Protein AF-A0A9D9AN41-F1 (afdb_monomer)

Sequence (94 aa):
MRDLKDARDEAFRANAAKTSFLAQMSHEIRTPLNGVIGMATGLGSTKLDDEQRKMVTTLQSSGELLLTVVNDILDISKVEAGEVKLEQADISLE

pLDDT: mean 90.95, std 7.22, range [62.59, 98.5]

Secondary structure (DSSP, 8-state):
-HHHHHHHHHHHHHHHHHHHHHHHHHHHHHHHHHHHHHHHHHHHTS---HHHHHHHHHHHHHHHHHHHHHHHHHHHHHHHTT-PPPPP------

Foldseek 3Di:
DVVVVVVVVVVLVVLVVVLVVLVVVLVVVLVVLVVQLVVLVVQCPDDDDPVSNVVSVVSNVVSVVVNVVSVVVNVVSCVVNVNDDDDDDDDDDD

Structure (mmCIF, N/CA/C/O backbone):
data_AF-A0A9D9AN41-F1
#
_entry.id   AF-A0A9D9AN41-F1
#
loop_
_atom_site.group_PDB
_atom_site.id
_atom_site.type_symbol
_atom_site.label_atom_id
_atom_site.label_alt_id
_atom_site.label_comp_id
_atom_site.label_asym_id
_atom_site.label_entity_id
_atom_site.label_seq_id
_atom_site.pdbx_PDB_ins_code
_atom_site.Cartn_x
_atom_site.Cartn_y
_atom_site.Cartn_z
_atom_site.occupancy
_atom_site.B_iso_or_equiv
_atom_site.auth_seq_id
_atom_site.auth_comp_id
_atom_site.auth_asym_id
_atom_site.auth_atom_id
_atom_site.pdbx_PDB_model_num
ATOM 1 N N . MET A 1 1 ? 26.260 7.486 -35.141 1.00 62.59 1 MET A N 1
ATOM 2 C CA . MET A 1 1 ? 25.108 6.546 -35.135 1.00 62.59 1 MET A CA 1
ATOM 3 C C . MET A 1 1 ? 25.315 5.362 -34.195 1.00 62.59 1 MET A C 1
ATOM 5 O O . MET A 1 1 ? 24.368 5.030 -33.500 1.00 62.59 1 MET A O 1
ATOM 9 N N . ARG A 1 2 ? 26.505 4.741 -34.150 1.00 64.94 2 ARG A N 1
ATOM 10 C CA . ARG A 1 2 ? 26.808 3.616 -33.244 1.00 64.94 2 ARG A CA 1
ATOM 11 C C . ARG A 1 2 ? 26.698 4.026 -31.763 1.00 64.94 2 ARG A C 1
ATOM 13 O O . ARG A 1 2 ? 25.895 3.448 -31.050 1.00 64.94 2 ARG A O 1
ATOM 20 N N . ASP A 1 3 ? 27.285 5.168 -31.405 1.00 82.69 3 ASP A N 1
ATOM 21 C CA . ASP A 1 3 ? 27.233 5.717 -30.037 1.00 82.69 3 ASP A CA 1
ATOM 22 C C . ASP A 1 3 ? 25.816 6.059 -29.541 1.00 82.69 3 ASP A C 1
ATOM 24 O O . ASP A 1 3 ? 25.497 5.853 -28.378 1.00 82.69 3 ASP A O 1
ATOM 28 N N . LEU A 1 4 ? 24.932 6.544 -30.424 1.00 83.19 4 LEU A N 1
ATOM 29 C CA . LEU A 1 4 ? 23.532 6.838 -30.077 1.00 83.19 4 LEU A CA 1
ATOM 30 C C . LEU A 1 4 ? 22.725 5.562 -29.822 1.00 83.19 4 LEU A C 1
ATOM 32 O O . LEU A 1 4 ? 21.838 5.553 -28.974 1.00 83.19 4 LEU A O 1
ATOM 36 N N . LYS A 1 5 ? 23.017 4.492 -30.569 1.00 86.94 5 LYS A N 1
ATOM 37 C CA . LYS A 1 5 ? 22.367 3.196 -30.383 1.00 86.94 5 LYS A CA 1
ATOM 38 C C . LYS A 1 5 ? 22.844 2.538 -29.091 1.00 86.94 5 LYS A C 1
ATOM 40 O O . LYS A 1 5 ? 22.011 2.060 -28.331 1.00 86.94 5 LYS A O 1
ATOM 45 N N . ASP A 1 6 ? 24.145 2.585 -28.829 1.00 89.25 6 ASP A N 1
ATOM 46 C CA . ASP A 1 6 ? 24.737 2.022 -27.617 1.00 89.25 6 ASP A CA 1
ATOM 47 C C . ASP A 1 6 ? 24.258 2.786 -26.368 1.00 89.25 6 ASP A C 1
ATOM 49 O O . ASP A 1 6 ? 23.815 2.166 -25.404 1.00 89.25 6 ASP A O 1
ATOM 53 N N . ALA A 1 7 ? 24.208 4.125 -26.416 1.00 89.44 7 ALA A N 1
ATOM 54 C CA . ALA A 1 7 ? 23.652 4.946 -25.335 1.00 89.44 7 ALA A CA 1
ATOM 55 C C . ALA A 1 7 ? 22.157 4.679 -25.087 1.00 89.44 7 ALA A C 1
ATOM 57 O O . ALA A 1 7 ? 21.705 4.642 -23.943 1.00 89.44 7 ALA A O 1
ATOM 58 N N . ARG A 1 8 ? 21.380 4.468 -26.156 1.00 87.88 8 ARG A N 1
ATOM 59 C CA . ARG A 1 8 ? 19.966 4.092 -26.062 1.00 87.88 8 ARG A CA 1
ATOM 60 C C . ARG A 1 8 ? 19.795 2.713 -25.421 1.00 87.88 8 ARG A C 1
ATOM 62 O O . ARG A 1 8 ? 18.943 2.550 -24.554 1.00 87.88 8 ARG A O 1
ATOM 69 N N . ASP A 1 9 ? 20.568 1.724 -25.860 1.00 86.69 9 ASP A N 1
ATOM 70 C CA . ASP A 1 9 ? 20.460 0.346 -25.371 1.00 86.69 9 ASP A CA 1
ATOM 71 C C . ASP A 1 9 ? 20.878 0.245 -23.893 1.00 86.69 9 ASP A C 1
ATOM 73 O O . ASP A 1 9 ? 20.236 -0.472 -23.123 1.00 86.69 9 ASP A O 1
ATOM 77 N N . GLU A 1 10 ? 21.879 1.022 -23.472 1.00 89.00 10 GLU A N 1
ATOM 78 C CA . GLU A 1 10 ? 22.257 1.180 -22.063 1.00 89.00 10 GLU A CA 1
ATOM 79 C C . GLU A 1 10 ? 21.118 1.803 -21.239 1.00 89.00 10 GLU A C 1
ATOM 81 O O . GLU A 1 10 ? 20.741 1.270 -20.193 1.00 89.00 10 GLU A O 1
ATOM 86 N N . ALA A 1 11 ? 20.501 2.879 -21.741 1.00 86.88 11 ALA A N 1
ATOM 87 C CA . ALA A 1 11 ? 19.374 3.526 -21.074 1.00 86.88 11 ALA A CA 1
ATOM 88 C C . ALA A 1 11 ? 18.180 2.573 -20.885 1.00 86.88 11 ALA A C 1
ATOM 90 O O . ALA A 1 11 ? 17.588 2.537 -19.806 1.00 86.88 11 ALA A O 1
ATOM 91 N N . PHE A 1 12 ? 17.855 1.749 -21.889 1.00 85.69 12 PHE A N 1
ATOM 92 C CA . PHE A 1 12 ? 16.793 0.744 -21.767 1.00 85.69 12 PHE A CA 1
ATOM 93 C C . PHE A 1 12 ? 17.104 -0.317 -20.708 1.00 85.69 12 PHE A C 1
ATOM 95 O O . PHE A 1 12 ? 16.225 -0.669 -19.921 1.00 85.69 12 PHE A O 1
ATOM 102 N N . ARG A 1 13 ? 18.347 -0.812 -20.653 1.00 86.62 13 ARG A N 1
ATOM 103 C CA . ARG A 1 13 ? 18.767 -1.797 -19.643 1.00 86.62 13 ARG A CA 1
ATOM 104 C C . ARG A 1 13 ? 18.697 -1.229 -18.233 1.00 86.62 13 ARG A C 1
ATOM 106 O O . ARG A 1 13 ? 18.179 -1.895 -17.338 1.00 86.62 13 ARG A O 1
ATOM 113 N N . ALA A 1 14 ? 19.180 -0.003 -18.046 1.00 87.94 14 ALA A N 1
ATOM 114 C CA . ALA A 1 14 ? 19.120 0.682 -16.762 1.00 87.94 14 ALA A CA 1
ATOM 115 C C . ALA A 1 14 ? 17.668 0.868 -16.293 1.00 87.94 14 ALA A C 1
ATOM 117 O O . ALA A 1 14 ? 17.358 0.621 -15.128 1.00 87.94 14 ALA A O 1
ATOM 118 N N . ASN A 1 15 ? 16.768 1.239 -17.207 1.00 86.88 15 ASN A N 1
ATOM 119 C CA . ASN A 1 15 ? 15.361 1.443 -16.882 1.00 86.88 15 ASN A CA 1
ATOM 120 C C . ASN A 1 15 ? 14.654 0.124 -16.521 1.00 86.88 15 ASN A C 1
ATOM 122 O O . ASN A 1 15 ? 13.970 0.049 -15.506 1.00 86.88 15 ASN A O 1
ATOM 126 N N . ALA A 1 16 ? 14.906 -0.952 -17.273 1.00 86.56 16 ALA A N 1
ATOM 127 C CA . ALA A 1 16 ? 14.378 -2.279 -16.950 1.00 86.56 16 ALA A CA 1
ATOM 128 C C . ALA A 1 16 ? 14.863 -2.782 -15.575 1.00 86.56 16 ALA A C 1
ATOM 130 O O . ALA A 1 16 ? 14.080 -3.310 -14.785 1.00 86.56 16 ALA A O 1
ATOM 131 N N . ALA A 1 17 ? 16.145 -2.573 -15.252 1.00 88.62 17 ALA A N 1
ATOM 132 C CA . ALA A 1 17 ? 16.696 -2.928 -13.945 1.00 88.62 17 ALA A CA 1
ATOM 133 C C . ALA A 1 17 ? 16.049 -2.118 -12.806 1.00 88.62 17 ALA A C 1
ATOM 135 O O . ALA A 1 17 ? 15.694 -2.690 -11.774 1.00 88.62 17 ALA A O 1
ATOM 136 N N . LYS A 1 18 ? 15.839 -0.808 -13.008 1.00 90.38 18 LYS A N 1
ATOM 137 C CA . LYS A 1 18 ? 15.125 0.068 -12.066 1.00 90.38 18 LYS A CA 1
ATOM 138 C C . LYS A 1 18 ? 13.702 -0.436 -11.813 1.00 90.38 18 LYS A C 1
ATOM 140 O O . LYS A 1 18 ? 13.314 -0.585 -10.656 1.00 90.38 18 LYS A O 1
ATOM 145 N N . THR A 1 19 ? 12.945 -0.735 -12.866 1.00 90.25 19 THR A N 1
ATOM 146 C CA . THR A 1 19 ? 11.558 -1.205 -12.745 1.00 90.25 19 THR A CA 1
ATOM 147 C C . THR A 1 19 ? 11.476 -2.553 -12.041 1.00 90.25 19 THR A C 1
ATOM 149 O O . THR A 1 19 ? 10.681 -2.704 -11.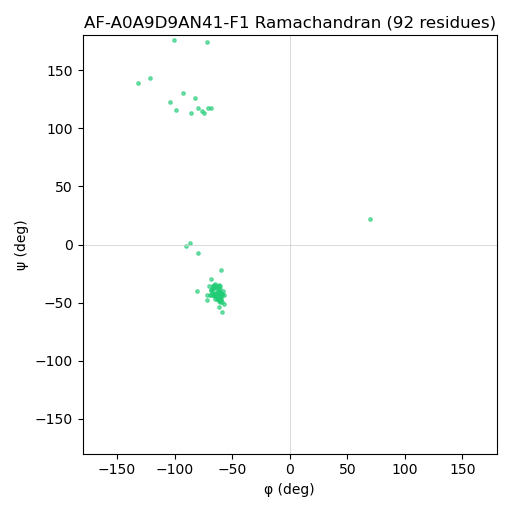114 1.00 90.25 19 THR A O 1
ATOM 152 N N . SER A 1 20 ? 12.353 -3.503 -12.382 1.00 89.88 20 SER A N 1
ATOM 153 C CA . SER A 1 20 ? 12.419 -4.798 -11.693 1.00 89.88 20 SER A CA 1
ATOM 154 C C . SER A 1 20 ? 12.744 -4.645 -10.205 1.00 89.88 20 SER A C 1
ATOM 156 O O . SER A 1 20 ? 12.140 -5.319 -9.369 1.00 89.88 20 SER A O 1
ATOM 158 N N . PHE A 1 21 ? 13.681 -3.760 -9.861 1.00 92.19 21 PHE A N 1
ATOM 159 C CA . PHE A 1 21 ? 14.040 -3.486 -8.472 1.00 92.19 21 PHE A CA 1
ATOM 160 C C . PHE A 1 21 ? 12.865 -2.884 -7.690 1.00 92.19 21 PHE A C 1
ATOM 162 O O . PHE A 1 21 ? 12.545 -3.344 -6.595 1.00 92.19 21 PHE A O 1
ATOM 169 N N . LEU A 1 22 ? 12.185 -1.888 -8.264 1.00 93.44 22 LEU A N 1
ATOM 170 C CA . LEU A 1 22 ? 11.039 -1.238 -7.627 1.00 93.44 22 LEU A CA 1
ATOM 171 C C . LEU A 1 22 ? 9.843 -2.184 -7.482 1.00 93.44 22 LEU A C 1
ATOM 173 O O . LEU A 1 22 ? 9.163 -2.144 -6.458 1.00 93.44 22 LEU A O 1
ATOM 177 N N . ALA A 1 23 ? 9.623 -3.082 -8.444 1.00 91.56 23 ALA A N 1
ATOM 178 C CA . ALA A 1 23 ? 8.618 -4.135 -8.333 1.00 91.56 23 ALA A CA 1
ATOM 179 C C . ALA A 1 23 ? 8.909 -5.072 -7.153 1.00 91.56 23 ALA A C 1
ATOM 181 O O . ALA A 1 23 ? 8.022 -5.316 -6.333 1.00 91.56 23 ALA A O 1
ATOM 182 N N . GLN A 1 24 ? 10.151 -5.547 -7.022 1.00 93.12 24 GLN A N 1
ATOM 183 C CA . GLN A 1 24 ? 10.546 -6.403 -5.904 1.00 93.12 24 GLN A CA 1
ATOM 184 C C . GLN A 1 24 ? 10.375 -5.688 -4.558 1.00 93.12 24 GLN A C 1
ATOM 186 O O . GLN A 1 24 ? 9.729 -6.221 -3.656 1.00 93.12 24 GLN A O 1
ATOM 191 N N . MET A 1 25 ? 10.876 -4.458 -4.444 1.00 93.94 25 MET A N 1
ATOM 192 C CA . MET A 1 25 ? 10.740 -3.661 -3.224 1.00 93.94 25 MET A CA 1
ATOM 193 C C . MET A 1 25 ? 9.274 -3.400 -2.868 1.00 93.94 25 MET A C 1
ATOM 195 O O . MET A 1 25 ? 8.891 -3.525 -1.708 1.00 93.94 25 MET A O 1
ATOM 199 N N . SER A 1 26 ? 8.425 -3.098 -3.855 1.00 94.44 26 SER A N 1
ATOM 200 C CA . SER A 1 26 ? 6.985 -2.915 -3.644 1.00 94.44 26 SER A CA 1
ATOM 201 C C . SER A 1 26 ? 6.339 -4.170 -3.043 1.00 94.44 26 SER A C 1
ATOM 203 O O . SER A 1 26 ? 5.586 -4.072 -2.073 1.00 94.44 26 SER A O 1
ATOM 205 N N . HIS A 1 27 ? 6.681 -5.364 -3.541 1.00 95.06 27 HIS A N 1
ATOM 206 C CA . HIS A 1 27 ? 6.207 -6.630 -2.972 1.00 95.06 27 HIS A CA 1
ATOM 207 C C . HIS A 1 27 ? 6.693 -6.859 -1.532 1.00 95.06 27 HIS A C 1
ATOM 209 O O . HIS A 1 27 ? 5.903 -7.259 -0.666 1.00 95.06 27 HIS A O 1
ATOM 215 N N . GLU A 1 28 ? 7.970 -6.582 -1.267 1.00 96.69 28 GLU A N 1
ATOM 216 C CA . GLU A 1 28 ? 8.576 -6.734 0.059 1.00 96.69 28 GLU A CA 1
ATOM 217 C C . GLU A 1 28 ? 8.030 -5.725 1.078 1.00 96.69 28 GLU A C 1
ATOM 219 O O . GLU A 1 28 ? 7.930 -6.062 2.252 1.00 96.69 28 GLU A O 1
ATOM 224 N N . ILE A 1 29 ? 7.603 -4.532 0.646 1.00 94.25 29 ILE A N 1
ATOM 225 C CA . ILE A 1 29 ? 6.959 -3.518 1.499 1.00 94.25 29 ILE A CA 1
ATOM 226 C C . ILE A 1 29 ? 5.473 -3.829 1.719 1.00 94.25 29 ILE A C 1
ATOM 228 O O . ILE A 1 29 ? 4.961 -3.687 2.832 1.00 94.25 29 ILE A O 1
ATOM 232 N N . ARG A 1 30 ? 4.760 -4.284 0.682 1.00 95.06 30 ARG A N 1
ATOM 233 C CA . ARG A 1 30 ? 3.320 -4.581 0.762 1.00 95.06 30 ARG A CA 1
ATOM 234 C C . ARG A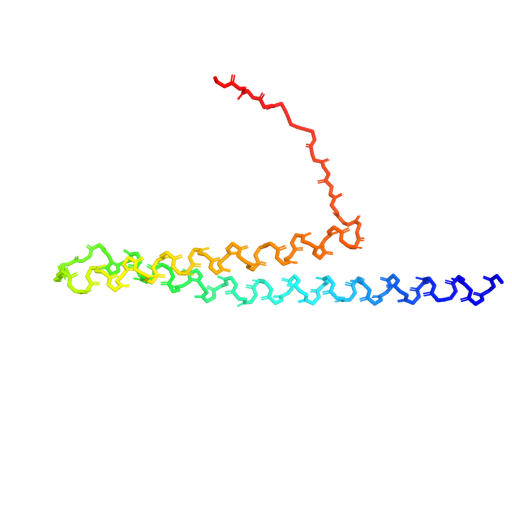 1 30 ? 3.015 -5.665 1.795 1.00 95.06 30 ARG A C 1
ATOM 236 O O . ARG A 1 30 ? 2.022 -5.564 2.509 1.00 95.06 30 ARG A O 1
ATOM 243 N N . THR A 1 31 ? 3.866 -6.685 1.896 1.00 96.25 31 THR A N 1
ATOM 244 C CA . THR A 1 31 ? 3.683 -7.810 2.829 1.00 96.25 31 THR A CA 1
ATOM 245 C C . THR A 1 31 ? 3.617 -7.371 4.305 1.00 96.25 31 THR A C 1
ATOM 247 O O . THR A 1 31 ? 2.590 -7.620 4.943 1.00 96.25 31 THR A O 1
ATOM 250 N N . PRO A 1 32 ? 4.633 -6.692 4.877 1.00 96.06 32 PRO A N 1
ATOM 251 C CA . PRO A 1 32 ? 4.570 -6.205 6.251 1.00 96.06 32 PRO A CA 1
ATOM 252 C C . PRO A 1 32 ? 3.496 -5.129 6.442 1.00 96.06 32 PRO A C 1
ATOM 254 O O . PRO A 1 32 ? 2.848 -5.111 7.487 1.00 96.06 32 PRO A O 1
ATOM 257 N N . LEU A 1 33 ? 3.247 -4.274 5.444 1.00 95.88 33 LEU A N 1
ATOM 258 C CA . LEU A 1 33 ? 2.237 -3.218 5.543 1.00 95.88 33 LEU A CA 1
ATOM 259 C C . LEU A 1 33 ? 0.811 -3.778 5.643 1.00 95.88 33 LEU A C 1
ATOM 261 O O . LEU A 1 33 ? 0.046 -3.364 6.513 1.00 95.88 33 LEU A O 1
ATOM 265 N N . ASN A 1 34 ? 0.486 -4.791 4.836 1.00 95.25 34 ASN A N 1
ATOM 266 C CA . ASN A 1 34 ? -0.768 -5.534 4.962 1.00 95.25 34 ASN A CA 1
ATOM 267 C C . ASN A 1 34 ? -0.890 -6.221 6.329 1.00 95.25 34 ASN A C 1
ATOM 269 O O . ASN A 1 34 ? -1.980 -6.271 6.895 1.00 95.25 34 ASN A O 1
ATOM 273 N N . GLY A 1 35 ? 0.222 -6.705 6.893 1.00 96.12 35 GLY A N 1
ATOM 274 C CA . GLY A 1 35 ? 0.262 -7.225 8.261 1.00 96.12 35 GLY A CA 1
ATOM 275 C C . GLY A 1 35 ? -0.108 -6.165 9.303 1.00 96.12 35 GLY A C 1
ATOM 276 O O . GLY A 1 35 ? -0.954 -6.415 10.160 1.00 96.12 35 GLY A O 1
ATOM 277 N N . VAL A 1 36 ? 0.468 -4.962 9.207 1.00 95.19 36 VAL A N 1
ATOM 278 C CA . VAL A 1 36 ? 0.160 -3.834 10.106 1.00 95.19 36 VAL A CA 1
ATOM 279 C C . VAL A 1 36 ? -1.306 -3.408 9.993 1.00 95.19 36 VAL A C 1
ATOM 281 O O . VAL A 1 36 ? -1.974 -3.270 11.017 1.00 95.19 36 VAL A O 1
ATOM 284 N N . ILE A 1 37 ? -1.834 -3.261 8.774 1.00 95.88 37 ILE A N 1
ATOM 285 C CA . ILE A 1 37 ? -3.244 -2.902 8.538 1.00 95.88 37 ILE A CA 1
ATOM 286 C C . ILE A 1 37 ? -4.180 -3.993 9.070 1.00 95.88 37 ILE A C 1
ATOM 288 O O . ILE A 1 37 ? -5.186 -3.689 9.715 1.00 95.88 37 ILE A O 1
ATOM 292 N N . GLY A 1 38 ? -3.837 -5.266 8.854 1.00 96.62 38 GLY A N 1
ATOM 293 C CA . GLY A 1 38 ? -4.586 -6.404 9.380 1.00 96.62 38 GLY A CA 1
ATOM 294 C C . GLY A 1 38 ? -4.631 -6.411 10.908 1.00 96.62 38 GLY A C 1
ATOM 295 O O . GLY A 1 38 ? -5.703 -6.562 11.492 1.00 96.62 38 GLY A O 1
ATOM 296 N N . MET A 1 39 ? -3.495 -6.162 11.569 1.00 97.19 39 MET A N 1
ATOM 297 C CA . MET A 1 39 ? -3.439 -6.034 13.029 1.00 97.19 39 MET A CA 1
ATOM 298 C C . MET A 1 39 ? -4.257 -4.843 13.533 1.00 97.19 39 MET A C 1
ATOM 300 O O . MET A 1 39 ? -5.031 -4.999 14.475 1.00 97.19 39 MET A O 1
ATOM 304 N N . ALA A 1 40 ? -4.141 -3.676 12.894 1.00 96.88 40 ALA A N 1
ATOM 305 C CA . ALA A 1 40 ? -4.923 -2.496 13.257 1.00 96.88 40 ALA A CA 1
ATOM 306 C C . ALA A 1 40 ? -6.434 -2.749 13.100 1.00 96.88 40 ALA A C 1
ATOM 308 O O . ALA A 1 40 ? -7.218 -2.397 13.978 1.00 96.88 40 ALA A O 1
ATOM 309 N N . THR A 1 41 ? -6.840 -3.452 12.041 1.00 96.38 41 THR A N 1
ATOM 310 C CA . THR A 1 41 ? -8.235 -3.864 11.810 1.00 96.38 41 THR A CA 1
ATOM 311 C C . THR A 1 41 ? -8.730 -4.853 12.866 1.00 96.38 41 THR A C 1
ATOM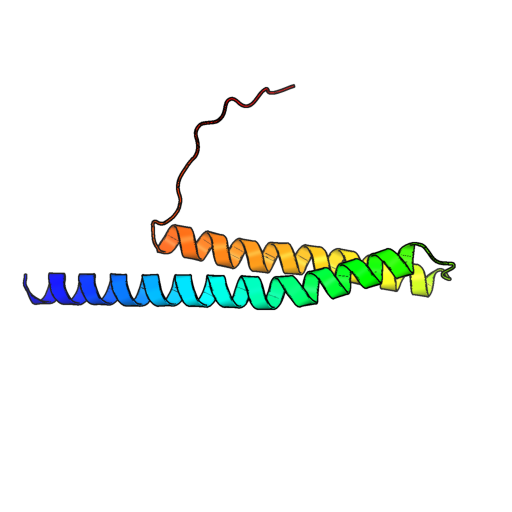 313 O O . THR A 1 41 ? -9.839 -4.707 13.389 1.00 96.38 41 THR A O 1
ATOM 316 N N . GLY A 1 42 ? -7.891 -5.821 13.246 1.00 97.50 42 GLY A N 1
ATOM 317 C CA . GLY A 1 42 ? -8.171 -6.741 14.347 1.00 97.50 42 GLY A CA 1
ATOM 318 C C . GLY A 1 42 ? -8.365 -6.006 15.675 1.00 97.50 42 GLY A C 1
ATOM 319 O O . GLY A 1 42 ? -9.364 -6.228 16.356 1.00 97.50 42 GLY A O 1
ATOM 320 N N . LEU A 1 43 ? -7.466 -5.074 16.007 1.00 97.50 43 LEU A N 1
ATOM 321 C CA . LEU A 1 43 ? -7.566 -4.236 17.207 1.00 97.50 43 LEU A CA 1
ATOM 322 C C . LEU A 1 43 ? -8.829 -3.371 17.198 1.00 97.50 43 LEU A C 1
ATOM 324 O O . LEU A 1 43 ? -9.517 -3.291 18.215 1.00 97.50 43 LEU A O 1
ATOM 328 N N . GLY A 1 44 ? -9.178 -2.785 16.050 1.00 97.00 44 GLY A N 1
ATOM 329 C CA . GLY A 1 44 ? -10.391 -1.980 15.871 1.00 97.00 44 GLY A CA 1
ATOM 330 C C . GLY A 1 44 ? -11.691 -2.739 16.151 1.00 97.00 44 GLY A C 1
ATOM 331 O O . GLY A 1 44 ? -12.697 -2.123 16.501 1.00 97.00 44 GLY A O 1
ATOM 332 N N . SER A 1 45 ? -11.652 -4.071 16.067 1.00 97.00 45 SER A N 1
ATOM 333 C CA . SE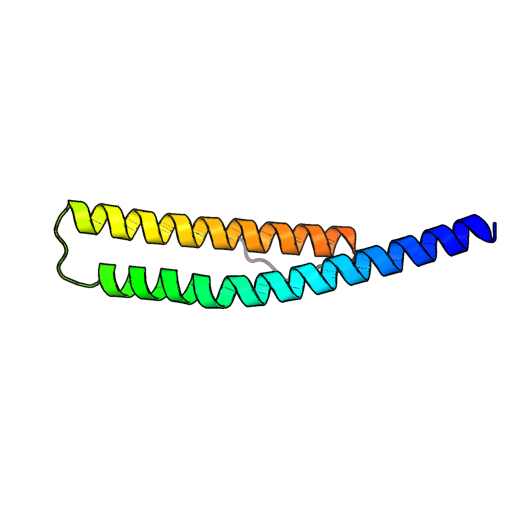R A 1 45 ? -12.778 -4.962 16.376 1.00 97.00 45 SER A CA 1
ATOM 334 C C . SER A 1 45 ? -12.877 -5.337 17.866 1.00 97.00 45 SER A C 1
ATOM 336 O O . SER A 1 45 ? -13.758 -6.104 18.253 1.00 97.00 45 SER A O 1
ATOM 338 N N . THR A 1 46 ? -11.986 -4.820 18.720 1.00 97.62 46 THR A N 1
ATOM 339 C CA . THR A 1 46 ? -11.970 -5.071 20.172 1.00 97.62 46 THR A CA 1
ATOM 340 C C . THR A 1 46 ? -12.588 -3.914 20.969 1.00 97.62 46 THR A C 1
ATOM 342 O O . THR A 1 46 ? -12.991 -2.886 20.420 1.00 97.62 46 THR A O 1
ATOM 345 N N . LYS A 1 47 ? -12.695 -4.073 22.295 1.00 98.19 47 LYS A N 1
ATOM 346 C CA . LYS A 1 47 ? -13.086 -2.971 23.183 1.00 98.19 47 LYS A CA 1
ATOM 347 C C . LYS A 1 47 ? -11.910 -2.009 23.331 1.00 98.19 47 LYS A C 1
ATOM 349 O O . LYS A 1 47 ? -10.907 -2.370 23.935 1.00 98.19 47 LYS A O 1
ATOM 354 N N . LEU A 1 48 ? -12.083 -0.801 22.807 1.00 98.19 48 LEU A N 1
ATOM 355 C CA . LEU A 1 48 ? -11.118 0.291 22.867 1.00 98.19 48 LEU A CA 1
ATOM 356 C C . LEU A 1 48 ? -11.758 1.495 23.554 1.00 98.19 48 LEU A C 1
ATOM 358 O O . LEU A 1 48 ? -12.945 1.765 23.326 1.00 98.19 48 LEU A O 1
ATOM 362 N N . ASP A 1 49 ? -10.971 2.218 24.343 1.00 98.50 49 ASP A N 1
ATOM 363 C CA . ASP A 1 49 ? -11.323 3.576 24.755 1.00 98.50 49 ASP A CA 1
ATOM 364 C C . ASP A 1 49 ? -11.206 4.569 23.578 1.00 98.50 49 ASP A C 1
ATOM 366 O O . ASP A 1 49 ? -10.804 4.214 22.463 1.00 98.50 49 ASP A O 1
ATOM 370 N N . ASP A 1 50 ? -11.616 5.818 23.802 1.00 98.19 50 ASP A N 1
ATOM 371 C CA . ASP A 1 50 ? -11.680 6.832 22.745 1.00 98.19 50 ASP A CA 1
ATOM 372 C C . ASP A 1 50 ? -10.297 7.203 22.187 1.00 98.19 50 ASP A C 1
ATOM 374 O O . ASP A 1 50 ? -10.154 7.454 20.985 1.00 98.19 50 ASP A O 1
ATOM 378 N N . GLU A 1 51 ? -9.263 7.204 23.030 1.00 98.31 51 GLU A N 1
ATOM 379 C CA . GLU A 1 51 ? -7.896 7.522 22.618 1.00 98.31 51 GLU A CA 1
ATOM 380 C C . GLU A 1 51 ? -7.314 6.384 21.773 1.00 98.31 51 GLU A C 1
ATOM 382 O O . GLU A 1 51 ? -6.838 6.608 20.656 1.00 98.31 51 GLU A O 1
ATOM 387 N N . GLN A 1 52 ? -7.460 5.145 22.243 1.00 98.50 52 GLN A N 1
ATOM 388 C CA . GLN A 1 52 ? -7.064 3.937 21.527 1.00 98.50 52 GLN A CA 1
ATOM 389 C C . GLN A 1 52 ? -7.777 3.818 20.179 1.00 98.50 52 GLN A C 1
ATOM 391 O O . GLN A 1 52 ? -7.147 3.494 19.169 1.00 98.50 52 GLN A O 1
ATOM 396 N N . ARG A 1 53 ? -9.080 4.121 20.125 1.00 98.19 53 ARG A N 1
A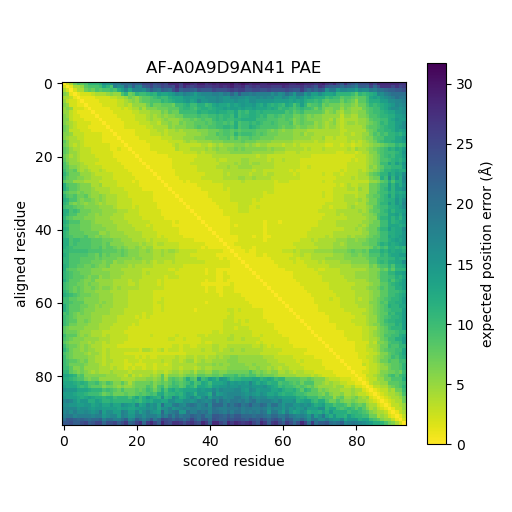TOM 397 C CA . ARG A 1 53 ? -9.846 4.120 18.873 1.00 98.19 53 ARG A CA 1
ATOM 398 C C . ARG A 1 53 ? -9.263 5.109 17.871 1.00 98.19 53 ARG A C 1
ATOM 400 O O . ARG A 1 53 ? -9.059 4.748 16.715 1.00 98.19 53 ARG A O 1
ATOM 407 N N . LYS A 1 54 ? -8.944 6.328 18.311 1.00 98.19 54 LYS A N 1
ATOM 408 C CA . LYS A 1 54 ? -8.328 7.350 17.455 1.00 98.19 54 LYS A CA 1
ATOM 409 C C . LYS A 1 54 ? -6.950 6.915 16.947 1.00 98.19 54 LYS A C 1
ATOM 411 O O . LYS A 1 54 ? -6.639 7.134 15.773 1.00 98.19 54 LYS A O 1
ATOM 416 N N . MET A 1 55 ? -6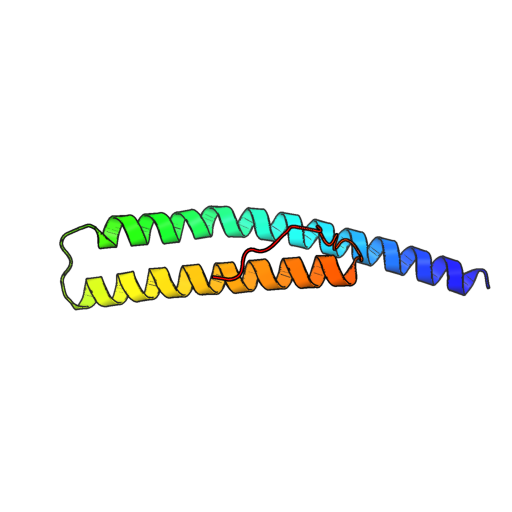.146 6.270 17.794 1.00 98.06 55 MET A N 1
ATOM 417 C CA . MET A 1 55 ? -4.853 5.703 17.394 1.00 98.06 55 MET A CA 1
ATOM 418 C C . MET A 1 55 ? -5.019 4.614 16.329 1.00 98.06 55 MET A C 1
ATOM 420 O O . MET A 1 55 ? -4.337 4.660 15.308 1.00 98.06 55 MET A O 1
ATOM 424 N N . VAL A 1 56 ? -5.953 3.677 16.522 1.00 98.00 56 VAL A N 1
ATOM 425 C CA . VAL A 1 56 ? -6.226 2.600 15.556 1.00 98.00 56 VAL A CA 1
ATOM 426 C C . VAL A 1 56 ? -6.710 3.157 14.218 1.00 98.00 56 VAL A C 1
ATOM 428 O O . VAL A 1 56 ? -6.159 2.786 13.185 1.00 98.00 56 VAL A O 1
ATOM 431 N N . THR A 1 57 ? -7.659 4.099 14.216 1.00 96.94 57 THR A N 1
ATOM 432 C CA . THR A 1 57 ? -8.116 4.752 12.977 1.00 96.94 57 THR A CA 1
ATOM 433 C C . THR A 1 57 ? -6.965 5.444 12.245 1.00 96.94 57 THR A C 1
ATOM 435 O O . THR A 1 57 ? -6.870 5.353 11.024 1.00 96.94 57 THR A O 1
ATOM 438 N N . THR A 1 58 ? -6.062 6.100 12.979 1.00 97.69 58 THR A N 1
ATOM 439 C CA . THR A 1 58 ? -4.891 6.770 12.390 1.00 97.69 58 THR A CA 1
ATOM 440 C C . THR A 1 58 ? -3.898 5.765 11.800 1.00 97.69 58 THR A C 1
ATOM 442 O O . THR A 1 58 ? -3.339 6.010 10.732 1.00 97.69 58 THR A O 1
ATOM 445 N N . LEU A 1 59 ? -3.681 4.623 12.462 1.00 96.38 59 LEU A N 1
ATOM 446 C CA . LEU A 1 59 ? -2.828 3.548 11.947 1.00 96.38 59 LEU A CA 1
ATOM 447 C C . LEU A 1 59 ? -3.388 2.950 10.653 1.00 96.38 59 LEU A C 1
ATOM 449 O O . LEU A 1 59 ? -2.628 2.744 9.709 1.00 96.38 59 LEU A O 1
ATOM 453 N N . GLN A 1 60 ? -4.699 2.702 10.599 1.00 95.81 60 GLN A N 1
ATOM 454 C CA . GLN A 1 60 ? -5.365 2.175 9.405 1.00 95.81 60 GLN A CA 1
ATOM 455 C C . GLN A 1 60 ? -5.233 3.142 8.225 1.00 95.81 60 GLN A C 1
ATOM 457 O O . GLN A 1 60 ? -4.692 2.760 7.189 1.00 95.81 60 GLN A O 1
ATOM 462 N N . SER A 1 61 ? -5.624 4.409 8.407 1.00 96.12 61 SER A N 1
ATOM 463 C CA . SER A 1 61 ? -5.577 5.402 7.326 1.00 96.12 61 SER A CA 1
ATOM 464 C C . SER A 1 61 ? -4.152 5.688 6.846 1.00 96.12 61 SER A C 1
ATOM 466 O O . SER A 1 61 ? -3.921 5.851 5.650 1.00 96.12 61 SER A O 1
ATOM 468 N N . SER A 1 62 ? -3.171 5.690 7.754 1.00 96.69 62 SER A N 1
ATOM 469 C CA . SER A 1 62 ? -1.760 5.856 7.386 1.00 96.69 62 SER A CA 1
ATOM 470 C C . SER A 1 62 ? -1.223 4.650 6.614 1.00 96.69 62 SER A C 1
ATOM 472 O O . SER A 1 62 ? -0.452 4.819 5.671 1.00 96.69 62 SER A O 1
ATOM 474 N N . GLY A 1 63 ? -1.626 3.433 6.996 1.00 95.69 63 GLY A N 1
ATOM 475 C CA . GLY A 1 63 ? -1.234 2.213 6.297 1.00 95.69 63 GLY A CA 1
ATOM 476 C C . GLY A 1 63 ? -1.805 2.146 4.880 1.00 95.69 63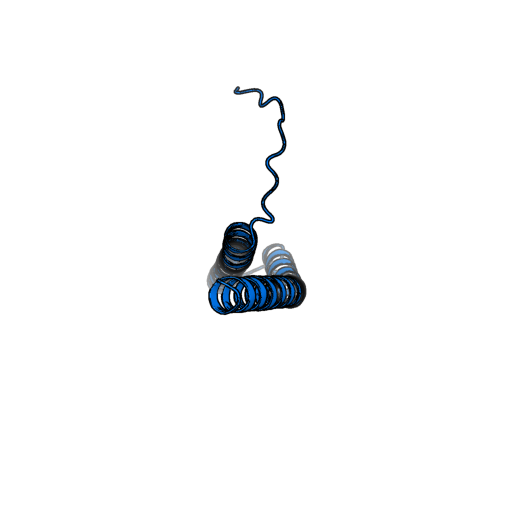 GLY A C 1
ATOM 477 O O . GLY A 1 63 ? -1.075 1.845 3.937 1.00 95.69 63 GLY A O 1
ATOM 478 N N . GLU A 1 64 ? -3.083 2.486 4.722 1.00 94.94 64 GLU A N 1
ATOM 479 C CA . GLU A 1 64 ? -3.748 2.587 3.418 1.00 94.94 64 GLU A CA 1
ATOM 480 C C . GLU A 1 64 ? -3.096 3.654 2.533 1.00 94.94 64 GLU A C 1
ATOM 482 O O . GLU A 1 64 ? -2.770 3.380 1.378 1.00 94.94 64 GLU A O 1
ATOM 487 N N . LEU A 1 65 ? -2.819 4.842 3.081 1.00 96.62 65 LEU A N 1
ATOM 488 C CA . LEU A 1 65 ? -2.127 5.904 2.350 1.00 96.62 65 LEU A CA 1
ATOM 489 C C . LEU A 1 65 ? -0.734 5.460 1.886 1.00 96.62 65 LEU A C 1
ATOM 491 O O . LEU A 1 65 ? -0.345 5.728 0.750 1.00 96.62 65 LEU A O 1
ATOM 495 N N . LEU A 1 66 ? 0.015 4.761 2.741 1.00 95.88 66 LEU A N 1
ATOM 496 C CA . LEU A 1 66 ? 1.339 4.263 2.383 1.00 95.88 66 LEU A CA 1
ATOM 497 C C . LEU A 1 66 ? 1.268 3.192 1.284 1.00 95.88 66 LEU A C 1
ATOM 499 O O . LEU A 1 66 ? 2.118 3.192 0.396 1.00 95.88 66 LEU A O 1
ATOM 503 N N . LEU A 1 67 ? 0.251 2.321 1.293 1.00 94.31 67 LEU A N 1
ATOM 504 C CA . LEU A 1 67 ? 0.021 1.368 0.201 1.00 94.31 67 LEU A CA 1
ATOM 505 C C . LEU A 1 67 ? -0.224 2.091 -1.122 1.00 94.31 67 LEU A C 1
ATOM 507 O O . LEU A 1 67 ? 0.360 1.699 -2.131 1.00 94.31 67 LEU A O 1
ATOM 511 N N . THR A 1 68 ? -1.047 3.141 -1.113 1.00 95.31 68 THR A N 1
ATOM 512 C CA . THR A 1 68 ? -1.301 3.970 -2.298 1.00 95.31 68 THR A CA 1
ATOM 513 C C . THR A 1 68 ? -0.001 4.553 -2.837 1.00 95.31 68 THR A C 1
ATOM 515 O O . THR A 1 68 ? 0.331 4.313 -3.991 1.00 95.31 68 THR A O 1
ATOM 518 N N . VAL A 1 69 ? 0.812 5.191 -1.989 1.00 95.88 69 VAL A N 1
ATOM 519 C CA . VAL A 1 69 ? 2.106 5.762 -2.407 1.00 95.88 69 VAL A CA 1
ATOM 520 C C . VAL A 1 69 ? 3.041 4.699 -2.997 1.00 95.88 69 VAL A C 1
ATOM 522 O O . VAL A 1 69 ? 3.693 4.931 -4.014 1.00 95.88 69 VAL A O 1
ATOM 525 N N . VAL A 1 70 ? 3.114 3.518 -2.380 1.00 93.25 70 VAL A N 1
ATOM 526 C CA . VAL A 1 70 ? 3.948 2.409 -2.872 1.00 93.25 70 VAL A CA 1
ATOM 527 C C . VAL A 1 70 ? 3.459 1.892 -4.229 1.00 93.25 70 VAL A C 1
ATOM 529 O O . VAL A 1 70 ? 4.281 1.544 -5.081 1.00 93.25 70 VAL A O 1
ATOM 532 N N . ASN A 1 71 ? 2.144 1.838 -4.444 1.00 91.50 71 ASN A N 1
ATOM 533 C CA . ASN A 1 71 ? 1.561 1.443 -5.724 1.00 91.50 71 ASN A CA 1
ATOM 534 C C . ASN A 1 71 ? 1.808 2.508 -6.802 1.00 91.50 71 ASN A C 1
ATOM 536 O O . ASN A 1 71 ? 2.264 2.157 -7.887 1.00 91.50 71 ASN A O 1
ATOM 540 N N . ASP A 1 72 ? 1.631 3.789 -6.481 1.00 94.00 72 ASP A N 1
ATOM 541 C CA . ASP A 1 72 ? 1.847 4.900 -7.415 1.00 94.00 72 ASP A CA 1
ATOM 542 C C . ASP A 1 72 ? 3.295 4.936 -7.933 1.00 94.00 72 ASP A C 1
ATOM 544 O O . ASP A 1 72 ? 3.539 5.110 -9.128 1.00 94.00 72 ASP A O 1
ATOM 548 N N . ILE A 1 73 ? 4.279 4.704 -7.054 1.00 91.62 73 ILE A N 1
ATOM 549 C CA . ILE A 1 73 ? 5.698 4.615 -7.442 1.00 91.62 73 ILE A CA 1
ATOM 550 C C . ILE A 1 73 ? 5.930 3.462 -8.427 1.00 91.62 73 ILE A C 1
ATOM 552 O O . ILE A 1 73 ? 6.686 3.604 -9.397 1.00 91.62 73 ILE A O 1
ATOM 556 N N . LEU A 1 74 ? 5.293 2.313 -8.191 1.00 90.00 74 LEU A N 1
ATOM 557 C CA . LEU A 1 74 ? 5.401 1.162 -9.080 1.00 90.00 74 LEU A CA 1
ATOM 558 C C . LEU A 1 74 ? 4.763 1.451 -10.444 1.00 90.00 74 LEU A C 1
ATOM 560 O O . LEU A 1 74 ? 5.347 1.112 -11.474 1.00 90.00 74 LEU A O 1
ATOM 564 N N . ASP A 1 75 ? 3.598 2.090 -10.461 1.00 91.06 75 ASP A N 1
ATOM 565 C CA . ASP A 1 75 ? 2.879 2.395 -11.695 1.00 91.06 75 ASP A CA 1
ATOM 566 C C . ASP A 1 75 ? 3.631 3.421 -12.548 1.00 91.06 75 ASP A C 1
ATOM 568 O O . ASP A 1 75 ? 3.810 3.196 -13.747 1.00 91.06 75 ASP A O 1
ATOM 572 N N . ILE A 1 76 ? 4.202 4.466 -11.937 1.00 90.00 76 ILE A N 1
ATOM 573 C CA . ILE A 1 76 ? 5.105 5.404 -12.626 1.00 90.00 76 ILE A CA 1
ATOM 574 C C . ILE A 1 76 ? 6.293 4.655 -13.246 1.00 90.00 76 ILE A C 1
ATOM 576 O O . ILE A 1 76 ? 6.640 4.887 -14.403 1.00 90.00 76 ILE A O 1
ATOM 580 N N . SER A 1 77 ? 6.886 3.707 -12.517 1.00 88.31 77 SER A N 1
ATOM 581 C CA . SER A 1 77 ? 8.043 2.941 -13.005 1.00 88.31 77 SER A CA 1
ATOM 582 C C . SER A 1 77 ? 7.703 2.051 -14.205 1.00 88.31 77 SER A C 1
ATOM 584 O O . SER A 1 77 ? 8.498 1.922 -15.136 1.00 88.31 77 SER A O 1
ATOM 586 N N . LYS A 1 78 ? 6.499 1.468 -14.233 1.00 87.25 78 LYS A N 1
ATOM 587 C CA . LYS A 1 78 ? 6.001 0.713 -15.395 1.00 87.25 78 LYS A CA 1
ATOM 588 C C . LYS A 1 78 ? 5.739 1.620 -16.596 1.00 87.25 78 LYS A C 1
ATOM 590 O O . LYS A 1 78 ? 6.039 1.224 -17.722 1.00 87.25 78 LYS A O 1
ATOM 595 N N . VAL A 1 79 ? 5.196 2.822 -16.374 1.00 88.38 79 VAL A N 1
ATOM 596 C CA . VAL A 1 79 ? 4.993 3.831 -17.430 1.00 88.38 79 VAL A CA 1
ATOM 597 C C . VAL A 1 79 ? 6.334 4.216 -18.051 1.00 88.38 79 VAL A C 1
ATOM 599 O O . VAL A 1 79 ? 6.475 4.165 -19.271 1.00 88.38 79 VAL A O 1
ATOM 602 N N . GLU A 1 80 ? 7.335 4.534 -17.227 1.00 85.31 80 GLU A N 1
ATOM 603 C CA . GLU A 1 80 ? 8.680 4.902 -17.687 1.00 85.31 80 GLU A CA 1
ATOM 604 C C . GLU A 1 80 ? 9.369 3.772 -18.463 1.00 85.31 80 GLU A C 1
ATOM 606 O O . GLU A 1 80 ? 10.104 4.043 -19.414 1.00 85.31 80 GLU A O 1
ATOM 611 N N . ALA A 1 81 ? 9.130 2.513 -18.088 1.00 84.44 81 ALA A N 1
ATOM 612 C CA . ALA A 1 81 ? 9.657 1.344 -18.791 1.00 84.44 81 ALA A CA 1
ATOM 613 C C . ALA A 1 81 ? 8.868 0.968 -20.061 1.00 84.44 81 ALA A C 1
ATOM 615 O O . ALA A 1 81 ? 9.305 0.097 -20.813 1.00 84.44 81 ALA A O 1
ATOM 616 N N . GLY A 1 82 ? 7.724 1.610 -20.328 1.00 83.19 82 GLY A N 1
ATOM 617 C CA . GLY A 1 82 ? 6.843 1.250 -21.443 1.00 83.19 82 GLY A CA 1
ATOM 618 C C . GLY A 1 82 ? 6.130 -0.096 -21.255 1.00 83.19 82 GLY A C 1
ATOM 619 O O . GLY A 1 82 ? 5.706 -0.710 -22.231 1.00 83.19 82 GLY A O 1
ATOM 620 N N . GLU A 1 83 ? 6.000 -0.568 -20.013 1.00 82.19 83 GLU A N 1
ATOM 621 C CA . GLU A 1 83 ? 5.409 -1.869 -19.662 1.00 82.19 83 GLU A CA 1
ATOM 622 C C . GLU A 1 83 ? 3.892 -1.805 -19.416 1.00 82.19 83 GLU A C 1
ATOM 624 O O . GLU A 1 83 ? 3.254 -2.826 -19.149 1.00 82.19 83 GLU A O 1
ATOM 629 N N . VAL A 1 84 ? 3.286 -0.619 -19.513 1.00 82.50 84 VAL A N 1
ATOM 630 C CA . VAL A 1 84 ? 1.840 -0.444 -19.334 1.00 82.50 84 VAL A CA 1
ATOM 631 C C . VAL A 1 84 ? 1.087 -1.051 -20.512 1.00 82.50 84 VAL A C 1
ATOM 633 O O . VAL A 1 84 ? 1.199 -0.595 -21.650 1.00 82.50 84 VAL A O 1
ATOM 636 N N . LYS A 1 85 ? 0.271 -2.067 -20.225 1.00 77.88 85 LYS A N 1
ATOM 637 C CA . LYS A 1 85 ? -0.696 -2.631 -21.167 1.00 77.88 85 LYS A CA 1
ATOM 638 C C . LYS A 1 85 ? -2.086 -2.146 -20.790 1.00 77.88 85 LYS A C 1
ATOM 640 O O . LYS A 1 85 ? -2.527 -2.355 -19.666 1.00 77.88 85 LYS A O 1
ATOM 645 N N . LEU A 1 86 ? -2.756 -1.500 -21.736 1.00 81.50 86 LEU A N 1
ATOM 646 C CA . 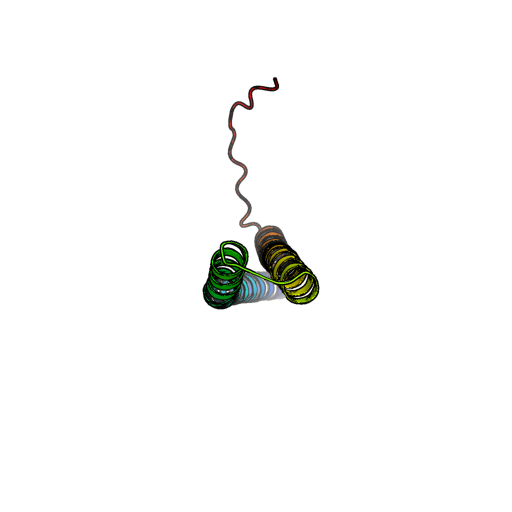LEU A 1 86 ? -4.161 -1.146 -21.591 1.00 81.50 86 LEU A CA 1
ATOM 647 C C . LEU A 1 86 ? -5.005 -2.368 -21.949 1.00 81.50 86 LEU A C 1
ATOM 649 O O . LEU A 1 86 ? -4.847 -2.932 -23.033 1.00 81.50 86 LEU A O 1
ATOM 653 N N . GLU A 1 87 ? -5.896 -2.761 -21.049 1.00 79.31 87 GLU A N 1
ATOM 654 C CA . GLU A 1 87 ? -6.922 -3.757 -21.339 1.00 79.31 87 GLU A CA 1
ATOM 655 C C . GLU A 1 87 ? -8.195 -3.041 -21.800 1.00 79.31 87 GLU A C 1
ATOM 657 O O . GLU A 1 87 ? -8.647 -2.088 -21.165 1.00 79.31 87 GLU A O 1
ATOM 662 N N . GLN A 1 88 ? -8.767 -3.479 -22.925 1.00 82.94 88 GLN A N 1
ATOM 663 C CA . GLN A 1 88 ? -10.118 -3.069 -23.305 1.00 82.94 88 GLN A CA 1
ATOM 664 C C . GLN A 1 88 ? -11.115 -3.912 -22.514 1.00 82.94 88 GLN A C 1
ATOM 666 O O . GLN A 1 88 ? -11.164 -5.129 -22.678 1.00 82.94 88 GLN A O 1
ATOM 671 N N . ALA A 1 89 ? -11.908 -3.250 -21.680 1.00 85.81 89 ALA A N 1
ATOM 672 C CA . ALA A 1 89 ? -13.022 -3.849 -20.966 1.00 85.81 89 ALA A CA 1
ATOM 673 C C . ALA A 1 89 ? -14.256 -2.955 -21.126 1.00 85.81 89 ALA A C 1
ATOM 675 O O . ALA A 1 89 ? -14.147 -1.729 -21.048 1.00 85.81 89 ALA A O 1
ATOM 676 N N . ASP A 1 90 ? -15.419 -3.569 -21.342 1.00 87.25 90 ASP A N 1
ATOM 677 C CA . ASP A 1 90 ? -16.691 -2.853 -21.337 1.00 87.25 90 ASP A CA 1
ATOM 678 C C . ASP A 1 90 ? -16.994 -2.393 -19.907 1.00 87.25 90 ASP A C 1
ATOM 680 O O . ASP A 1 90 ? -17.144 -3.207 -18.993 1.00 87.25 90 ASP A O 1
ATOM 684 N N . ILE A 1 91 ? -17.075 -1.078 -19.708 1.00 87.12 91 ILE A N 1
ATOM 685 C CA . ILE A 1 91 ? -17.475 -0.483 -18.432 1.00 87.12 91 ILE A CA 1
ATOM 686 C C . ILE A 1 91 ? -18.952 -0.114 -18.535 1.00 87.12 91 ILE A C 1
ATOM 688 O O . ILE A 1 91 ? -19.329 0.758 -19.319 1.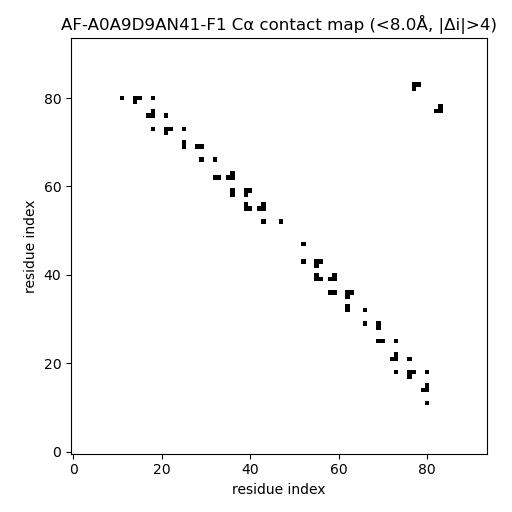00 87.12 91 ILE A O 1
ATOM 692 N N . SER A 1 92 ? -19.789 -0.766 -17.725 1.00 82.00 92 SER A N 1
ATOM 693 C CA . SER A 1 92 ? -21.169 -0.330 -17.517 1.00 82.00 92 SER A CA 1
ATOM 694 C C . SER A 1 92 ? -21.153 0.885 -16.596 1.00 82.00 92 SER A C 1
ATOM 696 O O . SER A 1 92 ? -20.751 0.776 -15.439 1.00 82.00 92 SER A O 1
ATOM 698 N N . LEU A 1 93 ? -21.561 2.039 -17.114 1.00 77.75 93 LEU A N 1
ATOM 699 C CA . LEU A 1 93 ? -21.804 3.227 -16.303 1.00 77.75 93 LEU A CA 1
ATOM 700 C C . LEU A 1 93 ? -23.247 3.132 -15.791 1.00 77.75 93 LEU A C 1
ATOM 702 O O . LEU A 1 93 ? -24.171 3.129 -16.605 1.00 77.75 93 LEU A O 1
ATOM 706 N N . GLU A 1 94 ? -23.417 2.965 -14.477 1.00 67.75 94 GLU A N 1
ATOM 707 C CA . GLU A 1 94 ? -24.719 3.121 -13.802 1.00 67.75 94 GLU A CA 1
ATOM 708 C C . GLU A 1 94 ? -25.184 4.583 -13.806 1.00 67.75 94 GLU A C 1
ATOM 710 O O . GLU A 1 94 ? -24.326 5.487 -13.654 1.00 67.75 94 GLU A O 1
#

Radius of gyration: 20.31 Å; Cα contacts (8 Å, |Δi|>4): 41; chains: 1; bounding box: 52×15×60 Å

Nearest PDB structures (foldseek):
  7z8n-assembly1_D  TM=9.123E-01  e=5.033E-06  Pseudomonas aeruginosa PAO1
  7n0e-assembly1_B  TM=8.541E-01  e=4.479E-05  Pseudomonas aeruginosa
  4wpe-assembly1_A-2  TM=7.838E-01  e=1.634E+00  Saccharomyces cerevisiae S288C
  5j0k-assembly1_A  TM=6.858E-01  e=1.634E+00  synthetic construct
  4mu6-assembly1_A  TM=6.024E-01  e=2.352E+00  Legionella pneumophila subsp. pneumophila str. Philadelphia 1

Mean predicted aligned error: 6.25 Å

Solvent-accessible surface area (backbone atoms only — not comparable to full-atom values): 5374 Å² total; per-residue (Å²): 112,69,67,61,51,53,54,48,54,51,52,53,52,55,43,50,52,50,34,55,50,46,50,53,50,40,55,65,50,48,55,60,45,53,49,52,35,49,50,31,54,55,55,65,74,50,95,62,57,75,67,55,44,52,51,33,55,50,51,36,55,52,40,54,50,49,50,50,54,48,50,52,56,43,51,52,35,32,54,76,58,67,66,69,77,85,78,91,72,92,76,86,82,132